Protein AF-A0A367XF49-F1 (afdb_monomer_lite)

Secondary structure (DSSP, 8-state):
-PPPHHHHHHHHHHHHHHHHHS------S--TTHHHHHHHHHHHHHHHHHHHHHHHHHHHHHHHHHHHHHHHHHHHHHHHHHHHHHHTT--

Structure (mmCIF, N/CA/C/O backbone):
data_AF-A0A367XF49-F1
#
_entry.id   AF-A0A367XF49-F1
#
loop_
_atom_site.group_PDB
_atom_site.id
_atom_site.type_symbol
_atom_site.label_atom_id
_atom_site.label_alt_id
_atom_site.label_comp_id
_atom_site.label_asym_id
_atom_site.label_entity_id
_atom_site.label_seq_id
_atom_site.pdbx_PDB_ins_code
_atom_site.Cartn_x
_atom_site.Cartn_y
_atom_site.Cartn_z
_atom_site.occupancy
_atom_site.B_iso_or_equiv
_atom_site.auth_seq_id
_atom_site.auth_comp_id
_atom_site.auth_asym_id
_atom_site.auth_atom_id
_atom_site.pdbx_PDB_model_num
ATOM 1 N N . MET A 1 1 ? -3.977 11.486 -54.540 1.00 53.16 1 MET A N 1
ATOM 2 C CA . MET A 1 1 ? -3.391 10.137 -54.712 1.00 53.16 1 MET A CA 1
ATOM 3 C C . MET A 1 1 ? -3.796 9.298 -53.509 1.00 53.16 1 MET A C 1
ATOM 5 O O . MET A 1 1 ? -3.451 9.672 -52.399 1.00 53.16 1 MET A O 1
ATOM 9 N N . LYS A 1 2 ? -4.629 8.264 -53.693 1.00 56.62 2 LYS A N 1
ATOM 10 C CA . LYS A 1 2 ? -5.136 7.439 -52.582 1.00 56.62 2 LYS A CA 1
ATOM 11 C C . LYS A 1 2 ? -4.066 6.393 -52.241 1.00 56.62 2 LYS A C 1
ATOM 13 O O . LYS A 1 2 ? -3.709 5.637 -53.146 1.00 56.62 2 LYS A O 1
ATOM 18 N N . PRO A 1 3 ? -3.516 6.354 -51.017 1.00 59.22 3 PRO A N 1
ATOM 19 C CA . PRO A 1 3 ? -2.540 5.334 -50.668 1.00 59.22 3 PRO A CA 1
ATOM 20 C C . PRO A 1 3 ? -3.219 3.963 -50.752 1.00 59.22 3 PRO A C 1
ATOM 22 O O . PRO A 1 3 ? -4.288 3.739 -50.186 1.00 59.22 3 PRO A O 1
ATOM 25 N N . THR A 1 4 ? -2.636 3.065 -51.539 1.00 67.88 4 THR A N 1
ATOM 26 C CA . THR A 1 4 ? -3.153 1.712 -51.736 1.00 67.88 4 THR A CA 1
ATOM 27 C C . THR A 1 4 ? -2.894 0.887 -50.474 1.00 67.88 4 THR A C 1
ATOM 29 O O . THR A 1 4 ? -1.865 1.045 -49.818 1.00 67.88 4 THR A O 1
ATOM 32 N N . LEU A 1 5 ? -3.817 -0.014 -50.119 1.00 63.41 5 LEU A N 1
ATOM 33 C CA . LEU A 1 5 ? -3.744 -0.851 -48.905 1.00 63.41 5 LEU A CA 1
ATOM 34 C C . LEU A 1 5 ? -2.412 -1.612 -48.760 1.00 63.41 5 LEU A C 1
ATOM 36 O O . LEU A 1 5 ? -1.931 -1.835 -47.652 1.00 63.41 5 LEU A O 1
ATOM 40 N N . LYS A 1 6 ? -1.775 -1.950 -49.886 1.00 63.78 6 LYS A N 1
ATOM 41 C CA . LYS A 1 6 ? -0.463 -2.607 -49.932 1.00 63.78 6 LYS A CA 1
ATOM 42 C C . LYS A 1 6 ? 0.660 -1.703 -49.407 1.00 63.78 6 LYS A C 1
ATOM 44 O O . LYS A 1 6 ? 1.528 -2.172 -48.681 1.00 63.78 6 LYS A O 1
ATOM 49 N N . ASN A 1 7 ? 0.597 -0.404 -49.696 1.00 67.56 7 ASN A N 1
ATOM 50 C CA . ASN A 1 7 ? 1.558 0.583 -49.206 1.00 67.56 7 ASN A CA 1
ATOM 51 C C . ASN A 1 7 ? 1.379 0.833 -47.701 1.00 67.56 7 ASN A C 1
ATOM 53 O O . ASN A 1 7 ? 2.369 1.033 -47.004 1.00 67.56 7 ASN A O 1
ATOM 57 N N . LEU A 1 8 ? 0.144 0.748 -47.184 1.00 64.19 8 LEU A N 1
ATOM 58 C CA . LEU A 1 8 ? -0.119 0.779 -45.738 1.00 64.19 8 LEU A CA 1
ATOM 59 C C . LEU A 1 8 ? 0.425 -0.468 -45.029 1.00 64.19 8 LEU A C 1
ATOM 61 O O . LEU A 1 8 ? 0.996 -0.352 -43.950 1.00 64.19 8 LEU A O 1
ATOM 65 N N . SER A 1 9 ? 0.281 -1.650 -45.635 1.00 72.00 9 SER A N 1
ATOM 66 C CA . SER A 1 9 ? 0.799 -2.901 -45.068 1.00 72.00 9 SER A CA 1
ATOM 67 C C . SER A 1 9 ? 2.329 -2.929 -45.034 1.00 72.00 9 SER A C 1
ATOM 69 O O . SER A 1 9 ? 2.906 -3.309 -44.018 1.00 72.00 9 SER A O 1
ATOM 71 N N . ILE A 1 10 ? 2.987 -2.455 -46.096 1.00 76.12 10 ILE A N 1
ATOM 72 C CA . ILE A 1 10 ? 4.451 -2.343 -46.141 1.00 76.12 10 ILE A CA 1
ATOM 73 C C . ILE A 1 10 ? 4.938 -1.290 -45.139 1.00 76.12 10 ILE A C 1
ATOM 75 O O . ILE A 1 10 ? 5.875 -1.558 -44.395 1.00 76.12 10 ILE A O 1
ATOM 79 N N . ALA A 1 11 ? 4.281 -0.130 -45.051 1.00 76.56 11 ALA A N 1
ATOM 80 C CA . ALA A 1 11 ? 4.625 0.884 -44.054 1.00 76.56 11 ALA A CA 1
ATOM 81 C C . ALA A 1 11 ? 4.466 0.351 -42.620 1.00 76.56 11 ALA A C 1
ATOM 83 O O . ALA A 1 11 ? 5.352 0.547 -41.793 1.00 76.56 11 ALA A O 1
ATOM 84 N N . GLY A 1 12 ? 3.387 -0.385 -42.339 1.00 76.88 12 GLY A N 1
ATOM 85 C CA . GLY A 1 12 ? 3.175 -1.034 -41.045 1.00 76.88 12 GLY A CA 1
ATOM 86 C C . GLY A 1 12 ? 4.246 -2.078 -40.722 1.00 76.88 12 GLY A C 1
ATOM 87 O O . GLY A 1 12 ? 4.762 -2.098 -39.608 1.00 76.88 12 GLY A O 1
ATOM 88 N N . ALA A 1 13 ? 4.637 -2.894 -41.704 1.00 76.31 13 ALA A N 1
ATOM 89 C CA . ALA A 1 13 ? 5.703 -3.880 -41.545 1.00 76.31 13 ALA A CA 1
ATOM 90 C C . ALA A 1 13 ? 7.071 -3.222 -41.300 1.00 76.31 13 ALA A C 1
ATOM 92 O O . ALA A 1 13 ? 7.821 -3.680 -40.446 1.00 76.31 13 ALA A O 1
ATOM 93 N N . VAL A 1 14 ? 7.379 -2.118 -41.988 1.00 79.31 14 VAL A N 1
ATOM 94 C CA . VAL A 1 14 ? 8.622 -1.356 -41.785 1.00 79.31 14 VAL A CA 1
ATOM 95 C C . VAL A 1 14 ? 8.652 -0.701 -40.401 1.00 79.31 14 VAL A C 1
ATOM 97 O O . VAL A 1 14 ? 9.674 -0.771 -39.725 1.00 79.31 14 VAL A O 1
ATOM 100 N N . ILE A 1 15 ? 7.533 -0.132 -39.939 1.00 80.00 15 ILE A N 1
ATOM 101 C CA . ILE A 1 15 ? 7.419 0.449 -38.589 1.00 80.00 15 ILE A CA 1
ATOM 102 C C . ILE A 1 15 ? 7.579 -0.630 -37.510 1.00 80.00 15 ILE A C 1
ATOM 104 O O . ILE A 1 15 ? 8.256 -0.398 -36.514 1.00 80.00 15 ILE A O 1
ATOM 108 N N . ALA A 1 16 ? 6.989 -1.811 -37.710 1.00 75.06 16 ALA A N 1
ATOM 109 C CA . ALA A 1 16 ? 7.093 -2.922 -36.769 1.00 75.06 16 ALA A CA 1
ATOM 110 C C . ALA A 1 16 ? 8.491 -3.561 -36.752 1.00 75.06 16 ALA A C 1
ATOM 112 O O . ALA A 1 16 ? 8.934 -4.020 -35.704 1.00 75.06 16 ALA A O 1
ATOM 113 N N . LEU A 1 17 ? 9.192 -3.581 -37.890 1.00 74.94 17 LEU A N 1
ATOM 114 C CA . LEU A 1 17 ? 10.509 -4.204 -38.028 1.00 74.94 17 LEU A CA 1
ATOM 115 C C . LEU A 1 17 ? 11.659 -3.277 -37.599 1.00 74.94 17 LEU A C 1
ATOM 117 O O . LEU A 1 17 ? 12.671 -3.759 -37.098 1.00 74.94 17 LEU A O 1
ATOM 121 N N . ALA A 1 18 ? 11.496 -1.957 -37.728 1.00 71.88 18 ALA A N 1
ATOM 122 C CA . ALA A 1 18 ? 12.482 -0.957 -37.311 1.00 71.88 18 ALA A CA 1
ATOM 123 C C . ALA A 1 18 ? 13.020 -1.135 -35.868 1.00 71.88 18 ALA A C 1
ATOM 125 O O . ALA A 1 18 ? 14.241 -1.110 -35.707 1.00 71.88 18 ALA A O 1
ATOM 126 N N . PRO A 1 19 ? 12.192 -1.372 -34.826 1.00 69.44 19 PRO A N 1
ATOM 127 C CA . PRO A 1 19 ? 12.696 -1.575 -33.466 1.00 69.44 19 PRO A CA 1
ATOM 128 C C . PRO A 1 19 ? 13.428 -2.913 -33.258 1.00 69.44 19 PRO A C 1
ATOM 130 O O . PRO A 1 19 ? 14.216 -3.021 -32.324 1.00 69.44 19 PRO A O 1
ATOM 133 N N . LEU A 1 20 ? 13.222 -3.925 -34.116 1.00 66.69 20 LEU A N 1
ATOM 134 C CA . LEU A 1 20 ? 13.931 -5.211 -34.010 1.00 66.69 20 LEU A CA 1
ATOM 135 C C . LEU A 1 20 ? 15.379 -5.134 -34.518 1.00 66.69 20 LEU A C 1
ATOM 137 O O . LEU A 1 20 ? 16.214 -5.922 -34.082 1.00 66.69 20 LEU A O 1
ATOM 141 N N . LEU A 1 21 ? 15.688 -4.201 -35.428 1.00 71.00 21 LEU A N 1
ATOM 142 C CA . LEU A 1 21 ? 17.054 -3.987 -35.928 1.00 71.00 21 LEU A CA 1
ATOM 143 C C . LEU A 1 21 ? 17.886 -3.080 -35.012 1.00 71.00 21 LEU A C 1
ATOM 145 O O . LEU A 1 21 ? 19.108 -3.018 -35.147 1.00 71.00 21 LEU A O 1
ATOM 149 N N . THR A 1 22 ? 17.249 -2.387 -34.068 1.00 66.00 22 THR A N 1
ATOM 150 C CA . THR A 1 22 ? 17.948 -1.616 -33.042 1.00 66.00 22 THR A CA 1
ATOM 151 C C . THR A 1 22 ? 18.236 -2.515 -31.847 1.00 66.00 22 THR A C 1
ATOM 153 O O . THR A 1 22 ? 17.326 -2.866 -31.099 1.00 66.00 22 THR A O 1
ATOM 156 N N . ALA A 1 23 ? 19.504 -2.879 -31.644 1.00 58.78 23 ALA A N 1
ATOM 157 C CA . ALA A 1 23 ? 19.957 -3.546 -30.4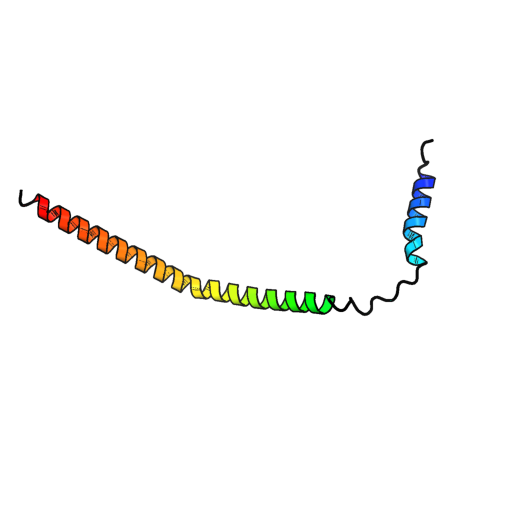28 1.00 58.78 23 ALA A CA 1
ATOM 158 C C . ALA A 1 23 ? 19.828 -2.576 -29.240 1.00 58.78 23 ALA A C 1
ATOM 160 O O . ALA A 1 23 ? 20.765 -1.861 -28.887 1.00 58.78 23 ALA A O 1
ATOM 161 N N . MET A 1 24 ? 18.631 -2.494 -28.659 1.00 62.94 24 MET A N 1
ATOM 162 C CA . MET A 1 24 ? 18.410 -1.730 -27.440 1.00 62.94 24 MET A CA 1
ATOM 163 C C . MET A 1 24 ? 19.196 -2.402 -26.305 1.00 62.94 24 MET A C 1
ATOM 165 O O . MET A 1 24 ? 19.144 -3.630 -26.189 1.00 62.94 24 MET A O 1
ATOM 169 N N . PRO A 1 25 ? 19.921 -1.641 -25.462 1.00 64.50 25 PRO A N 1
ATOM 170 C CA . PRO A 1 25 ? 20.586 -2.201 -24.294 1.00 64.50 25 PRO A CA 1
ATOM 171 C C . PRO A 1 25 ? 19.563 -2.990 -23.485 1.00 64.50 25 PRO A C 1
ATOM 173 O O . PRO A 1 25 ? 18.494 -2.456 -23.172 1.00 64.50 25 PRO A O 1
ATOM 176 N N . ALA A 1 26 ? 19.873 -4.248 -23.164 1.00 59.56 26 ALA A N 1
ATOM 177 C CA . ALA A 1 26 ? 19.050 -5.044 -22.271 1.00 59.56 26 ALA A CA 1
ATOM 178 C C . ALA A 1 26 ? 18.820 -4.219 -20.999 1.00 59.56 26 ALA A C 1
ATOM 180 O O . ALA A 1 26 ? 19.759 -3.955 -20.247 1.00 59.56 26 ALA A O 1
ATOM 181 N N . GLN A 1 27 ? 17.577 -3.780 -20.780 1.00 56.97 27 GLN A N 1
ATOM 182 C CA . GLN A 1 27 ? 17.116 -3.102 -19.566 1.00 56.97 27 GLN A CA 1
ATOM 183 C C . GLN A 1 27 ? 17.095 -4.113 -18.404 1.00 56.97 27 GLN A C 1
ATOM 185 O O . GLN A 1 27 ? 16.089 -4.302 -17.732 1.00 56.97 27 GLN A O 1
ATOM 190 N N . ALA A 1 28 ? 18.206 -4.822 -18.187 1.00 58.88 28 ALA A N 1
ATOM 191 C CA . ALA A 1 28 ? 18.415 -5.744 -17.079 1.00 58.88 28 ALA A CA 1
ATOM 192 C C . ALA A 1 28 ? 18.459 -5.001 -15.731 1.00 58.88 28 ALA A C 1
ATOM 194 O O . ALA A 1 28 ? 18.377 -5.619 -14.674 1.00 58.88 28 ALA A O 1
ATOM 195 N N . TYR A 1 29 ? 18.525 -3.669 -15.774 1.00 59.31 29 TYR A N 1
ATOM 196 C CA . TYR A 1 29 ? 18.206 -2.794 -14.664 1.00 59.31 29 TYR A CA 1
ATOM 197 C C . TYR A 1 29 ? 17.023 -1.928 -15.090 1.00 59.31 29 TYR A C 1
ATOM 199 O O . TYR A 1 29 ? 17.184 -0.971 -15.849 1.00 59.31 29 TYR A O 1
ATOM 207 N N . VAL A 1 30 ? 15.817 -2.270 -14.627 1.00 68.00 30 VAL A N 1
ATOM 208 C CA . VAL A 1 30 ? 14.734 -1.283 -14.600 1.00 68.00 30 VAL A CA 1
ATOM 209 C C . VAL A 1 30 ? 15.313 -0.119 -13.793 1.00 68.00 30 VAL A C 1
ATOM 211 O O . VAL A 1 30 ? 15.754 -0.357 -12.670 1.00 68.00 30 VAL A O 1
ATOM 214 N N . GLY A 1 31 ? 15.465 1.061 -14.414 1.00 72.19 31 GLY A N 1
ATOM 215 C CA . GLY A 1 31 ? 16.344 2.145 -13.944 1.00 72.19 31 GLY A CA 1
ATOM 216 C C . GLY A 1 31 ? 16.226 2.465 -12.445 1.00 72.19 31 GLY A C 1
ATOM 217 O O . GLY A 1 31 ? 15.244 2.079 -11.819 1.00 72.19 31 GLY A O 1
ATOM 218 N N . PRO A 1 32 ? 17.167 3.218 -11.846 1.00 71.69 32 PRO A N 1
ATOM 219 C CA . PRO A 1 32 ? 17.322 3.374 -10.386 1.00 71.69 32 PRO A CA 1
ATOM 220 C C . PRO A 1 32 ? 16.082 3.851 -9.592 1.00 71.69 32 PRO A C 1
ATOM 222 O O . PRO A 1 32 ? 16.114 3.862 -8.366 1.00 71.69 32 PRO A O 1
ATOM 225 N N . GLY A 1 33 ? 14.974 4.202 -10.251 1.00 71.19 33 GLY A N 1
ATOM 226 C CA . GLY A 1 33 ? 13.672 4.469 -9.633 1.00 71.19 33 GLY A CA 1
ATOM 227 C C . GLY A 1 33 ? 12.703 3.280 -9.541 1.00 71.19 33 GLY A C 1
ATOM 228 O O . GLY A 1 33 ? 11.789 3.321 -8.726 1.00 71.19 33 GLY A O 1
ATOM 229 N N . ALA A 1 34 ? 12.875 2.205 -10.311 1.00 80.81 34 ALA A N 1
ATOM 230 C CA . ALA A 1 34 ? 11.900 1.113 -10.367 1.00 80.81 34 ALA A CA 1
ATOM 231 C C . ALA A 1 34 ? 11.815 0.308 -9.067 1.00 80.81 34 ALA A C 1
ATOM 233 O O . ALA A 1 34 ? 10.722 -0.020 -8.602 1.00 80.81 34 ALA A O 1
ATOM 234 N N . GLY A 1 35 ? 12.967 0.058 -8.436 1.00 80.31 35 GLY A N 1
ATOM 235 C CA . GLY A 1 35 ? 13.017 -0.512 -7.092 1.00 80.31 35 GLY A CA 1
ATOM 236 C C . GLY A 1 35 ? 12.359 0.406 -6.059 1.00 80.31 35 GLY A C 1
ATOM 237 O O . GLY A 1 35 ? 11.623 -0.070 -5.202 1.00 80.31 35 GLY A O 1
ATOM 238 N N . LEU A 1 36 ? 12.549 1.725 -6.177 1.00 87.62 36 LEU A N 1
ATOM 239 C CA . LEU A 1 36 ? 11.975 2.712 -5.259 1.00 87.62 36 LEU A CA 1
ATOM 240 C C . LEU A 1 36 ? 10.444 2.791 -5.367 1.00 87.62 36 LEU A C 1
ATOM 242 O O . LEU A 1 36 ? 9.757 2.890 -4.347 1.00 87.62 36 LEU A O 1
ATOM 246 N N . SER A 1 37 ? 9.901 2.704 -6.585 1.00 88.50 37 SER A N 1
ATOM 247 C CA . SER A 1 37 ? 8.456 2.634 -6.825 1.00 88.50 37 SER A CA 1
ATOM 248 C C . SER A 1 37 ? 7.855 1.348 -6.264 1.00 88.50 37 SER A C 1
ATOM 250 O O . SER A 1 37 ? 6.830 1.409 -5.587 1.00 88.50 37 SER A O 1
ATOM 252 N N . LEU A 1 38 ? 8.511 0.201 -6.479 1.00 90.38 38 LEU A N 1
ATOM 253 C CA . LEU A 1 38 ? 8.078 -1.076 -5.911 1.00 90.38 38 LEU A CA 1
ATOM 254 C C . LEU A 1 38 ? 8.100 -1.042 -4.377 1.00 90.38 38 LEU A C 1
ATOM 256 O O . LEU A 1 38 ? 7.131 -1.443 -3.737 1.00 90.38 38 LEU A O 1
ATOM 260 N N . LEU A 1 39 ? 9.179 -0.524 -3.787 1.00 91.81 39 LEU A N 1
ATOM 261 C CA . LEU A 1 39 ? 9.337 -0.441 -2.338 1.00 91.81 39 LEU A CA 1
ATOM 262 C C . LEU A 1 39 ? 8.302 0.504 -1.713 1.00 91.81 39 LEU A C 1
ATOM 264 O O . LEU A 1 39 ? 7.703 0.171 -0.693 1.00 91.81 39 LEU A O 1
ATOM 268 N N . SER A 1 40 ? 8.033 1.646 -2.352 1.00 94.38 40 SER A N 1
ATOM 269 C CA . SER A 1 40 ? 6.992 2.584 -1.910 1.00 94.38 40 SER A CA 1
ATOM 270 C C . SER A 1 40 ? 5.595 1.975 -2.016 1.00 94.38 40 SER A C 1
ATOM 272 O O . SER A 1 40 ? 4.799 2.117 -1.091 1.00 94.38 40 SER A O 1
ATOM 274 N N . ALA A 1 41 ? 5.296 1.259 -3.105 1.00 95.31 41 ALA A N 1
ATOM 275 C CA . ALA A 1 41 ? 4.023 0.563 -3.265 1.00 95.31 41 ALA A CA 1
ATOM 276 C C . ALA A 1 41 ? 3.838 -0.524 -2.196 1.00 95.31 41 ALA A C 1
ATOM 278 O O . ALA A 1 41 ? 2.777 -0.604 -1.580 1.00 95.31 41 ALA A O 1
ATOM 279 N N . LEU A 1 42 ? 4.883 -1.310 -1.917 1.00 96.56 42 LEU A N 1
ATOM 280 C CA . LEU A 1 42 ? 4.863 -2.324 -0.865 1.00 96.56 42 LEU A CA 1
ATOM 281 C C . LEU A 1 42 ? 4.572 -1.701 0.507 1.00 96.56 42 LEU A C 1
ATOM 283 O O . LEU A 1 42 ? 3.670 -2.154 1.212 1.00 96.56 42 LEU A O 1
ATOM 287 N N . TRP A 1 43 ? 5.277 -0.624 0.864 1.00 97.81 43 TRP A N 1
ATOM 288 C CA . TRP A 1 43 ? 5.037 0.099 2.115 1.00 97.81 43 TRP A CA 1
ATOM 289 C C . TRP A 1 43 ? 3.637 0.708 2.192 1.00 97.81 43 TRP A C 1
ATOM 291 O O . TRP A 1 43 ? 2.999 0.632 3.242 1.00 97.81 43 TRP A O 1
ATOM 301 N N . ALA A 1 44 ? 3.130 1.266 1.092 1.00 97.88 44 ALA A N 1
ATOM 302 C CA . ALA A 1 44 ? 1.778 1.809 1.030 1.00 97.88 44 ALA A CA 1
ATOM 303 C C . ALA A 1 44 ? 0.720 0.728 1.288 1.00 97.88 44 ALA A C 1
ATOM 305 O O . ALA A 1 44 ? -0.220 0.965 2.045 1.00 97.88 44 ALA A O 1
ATOM 306 N N . VAL A 1 45 ? 0.892 -0.471 0.722 1.00 98.06 45 VAL A N 1
ATOM 307 C CA . VAL A 1 45 ? -0.013 -1.605 0.962 1.00 98.06 45 VAL A CA 1
ATOM 308 C C . VAL A 1 45 ? 0.039 -2.044 2.424 1.00 98.06 45 VAL A C 1
ATOM 310 O O . VAL A 1 45 ? -1.011 -2.195 3.046 1.00 98.06 45 VAL A O 1
ATOM 313 N N . ILE A 1 46 ? 1.234 -2.188 3.006 1.00 98.25 46 ILE A N 1
ATOM 314 C CA . ILE A 1 46 ? 1.396 -2.554 4.424 1.00 98.25 46 ILE A CA 1
ATOM 315 C C . ILE A 1 46 ? 0.699 -1.527 5.328 1.00 98.25 46 ILE A C 1
ATOM 317 O O . ILE A 1 46 ? -0.083 -1.897 6.207 1.00 98.25 46 ILE A O 1
ATOM 321 N N . ALA A 1 47 ? 0.931 -0.235 5.086 1.00 98.06 47 ALA A N 1
ATOM 322 C CA . ALA A 1 47 ? 0.290 0.840 5.833 1.00 98.06 47 ALA A CA 1
ATOM 323 C C . ALA A 1 47 ? -1.238 0.827 5.659 1.00 98.06 47 ALA A C 1
ATOM 325 O O . ALA A 1 47 ? -1.965 0.949 6.643 1.00 98.06 47 ALA A O 1
ATOM 326 N N . ALA A 1 48 ? -1.738 0.623 4.437 1.00 98.19 48 ALA A N 1
ATOM 327 C CA . ALA A 1 48 ? -3.168 0.545 4.153 1.00 98.19 48 ALA A CA 1
ATOM 328 C C . ALA A 1 48 ? -3.843 -0.616 4.897 1.00 98.19 48 ALA A C 1
ATOM 330 O O . ALA A 1 48 ? -4.917 -0.430 5.469 1.00 98.19 48 ALA A O 1
ATOM 331 N N . VAL A 1 49 ? -3.200 -1.786 4.957 1.00 98.00 49 VAL A N 1
ATOM 332 C CA . VAL A 1 49 ? -3.690 -2.933 5.737 1.00 98.00 49 VAL A CA 1
ATOM 333 C C . VAL A 1 49 ? -3.706 -2.604 7.230 1.00 98.00 49 VAL A C 1
ATOM 335 O O . VAL A 1 49 ? -4.716 -2.835 7.893 1.00 98.00 49 VAL A O 1
ATOM 338 N N . GLY A 1 50 ? -2.637 -2.001 7.759 1.00 97.62 50 GLY A N 1
ATOM 339 C CA . GLY A 1 50 ? -2.585 -1.562 9.15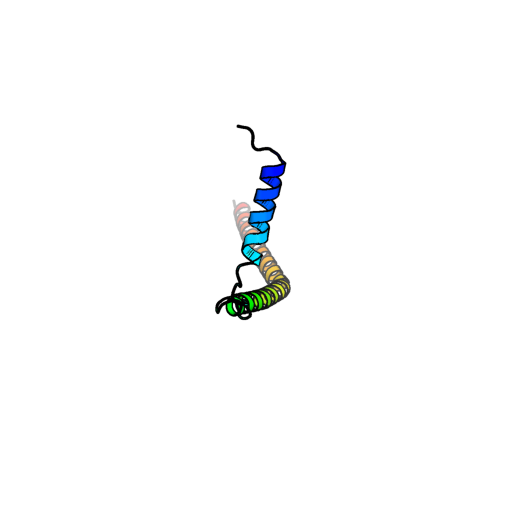6 1.00 97.62 50 GLY A CA 1
ATOM 340 C C . GLY A 1 50 ? -3.700 -0.570 9.505 1.00 97.62 50 GLY A C 1
ATOM 341 O O . GLY A 1 50 ? -4.378 -0.724 10.521 1.00 97.62 50 GLY A O 1
ATOM 342 N N . VAL A 1 51 ? -3.953 0.404 8.627 1.00 97.19 51 VAL A N 1
ATOM 343 C CA . VAL A 1 51 ? -5.057 1.364 8.768 1.00 97.19 51 VAL A CA 1
ATOM 344 C C . VAL A 1 51 ? -6.411 0.668 8.680 1.00 97.19 51 VAL A C 1
ATOM 346 O O . VAL A 1 51 ? -7.286 0.977 9.483 1.00 97.19 51 VAL A O 1
ATOM 349 N N . ALA A 1 52 ? -6.601 -0.279 7.760 1.00 96.69 52 ALA A N 1
ATOM 350 C CA . ALA A 1 52 ? -7.852 -1.022 7.627 1.00 96.69 52 ALA A CA 1
ATOM 351 C C . ALA A 1 52 ? -8.163 -1.837 8.892 1.00 96.69 52 ALA A C 1
ATOM 353 O O . ALA A 1 52 ? -9.275 -1.762 9.417 1.00 96.69 52 ALA A O 1
ATOM 354 N N . ILE A 1 53 ? -7.166 -2.544 9.433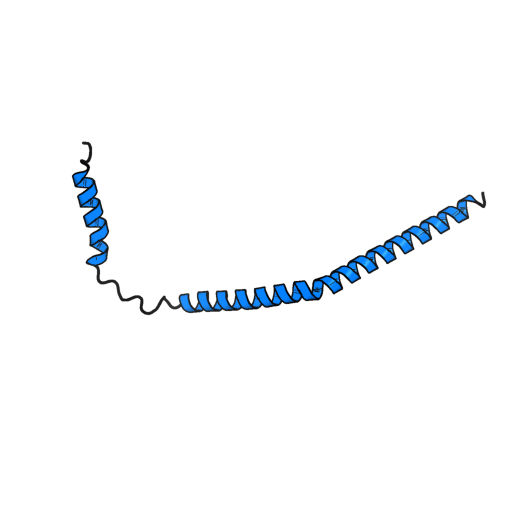 1.00 96.38 53 ILE A N 1
ATOM 355 C CA . ILE A 1 53 ? -7.283 -3.280 10.698 1.00 96.38 53 ILE A CA 1
ATOM 356 C C . ILE A 1 53 ? -7.596 -2.307 11.836 1.00 96.38 53 ILE A C 1
ATOM 358 O O . ILE A 1 53 ? -8.572 -2.497 12.563 1.00 96.38 53 ILE A O 1
ATOM 362 N N . GLY A 1 54 ? -6.820 -1.227 11.958 1.00 95.31 54 GLY A N 1
ATOM 363 C CA . GLY A 1 54 ? -7.063 -0.180 12.944 1.00 95.31 54 GLY A CA 1
ATOM 364 C C . GLY A 1 54 ? -8.482 0.374 12.842 1.00 95.31 54 GLY A C 1
ATOM 365 O O . GLY A 1 54 ? -9.173 0.492 13.843 1.00 95.31 54 GLY A O 1
ATOM 366 N N . PHE A 1 55 ? -8.980 0.635 11.639 1.00 94.50 55 PHE A N 1
ATOM 367 C CA . PHE A 1 55 ? -10.329 1.145 11.431 1.00 94.50 55 PHE A CA 1
ATOM 368 C C . PHE A 1 55 ? -11.403 0.168 11.922 1.00 94.50 55 PHE A C 1
ATOM 370 O O . PHE A 1 55 ? -12.333 0.585 12.612 1.00 94.50 55 PHE A O 1
ATOM 377 N N . VAL A 1 56 ? -11.254 -1.127 11.628 1.00 94.12 56 VAL A N 1
ATOM 378 C CA . VAL A 1 56 ? -12.164 -2.183 12.098 1.00 94.12 56 VAL A CA 1
ATOM 379 C C . VAL A 1 56 ? -12.145 -2.288 13.626 1.00 94.12 56 VAL A C 1
ATOM 381 O O . VAL A 1 56 ? -13.207 -2.347 14.244 1.00 94.12 56 VAL A O 1
ATOM 384 N N . LEU A 1 57 ? -10.963 -2.235 14.250 1.00 93.06 57 LEU A N 1
ATOM 385 C CA . LEU A 1 57 ? -10.814 -2.297 15.710 1.00 93.06 57 LEU A CA 1
ATOM 386 C C . LEU A 1 57 ? -11.290 -1.020 16.418 1.00 93.06 57 LEU A C 1
ATOM 388 O O . LEU A 1 57 ? -11.873 -1.087 17.499 1.00 93.06 57 LEU A O 1
ATOM 392 N N . LEU A 1 58 ? -11.069 0.156 15.829 1.00 91.69 58 LEU A N 1
ATOM 393 C CA . LEU A 1 58 ? -11.485 1.440 16.397 1.00 91.69 58 LEU A CA 1
ATOM 394 C C . LEU A 1 58 ? -12.973 1.730 16.154 1.00 91.69 58 LEU A C 1
ATOM 396 O O . LEU A 1 58 ? -13.555 2.547 16.871 1.00 91.69 58 LEU A O 1
ATOM 400 N N . TRP A 1 59 ? -13.623 1.078 15.188 1.00 90.69 59 TRP A N 1
ATOM 401 C CA . TRP A 1 59 ? -15.054 1.229 14.915 1.00 90.69 59 TRP A CA 1
ATOM 402 C C . TRP A 1 59 ? -15.967 0.986 16.133 1.00 90.69 59 TRP A C 1
ATOM 404 O O . TRP A 1 59 ? -16.802 1.855 16.412 1.00 90.69 59 TRP A O 1
ATOM 414 N N . PRO A 1 60 ? -15.834 -0.107 16.916 1.00 85.19 60 PRO A N 1
ATOM 415 C CA . PRO A 1 60 ? -16.641 -0.307 18.121 1.00 85.19 60 PRO A CA 1
ATOM 416 C C . PRO A 1 60 ? -16.418 0.796 19.165 1.00 85.19 60 PRO A C 1
ATOM 418 O O . PRO A 1 60 ? -17.387 1.315 19.725 1.00 85.19 60 PRO A O 1
ATOM 421 N N . ILE A 1 61 ? -15.171 1.234 19.364 1.00 87.12 61 ILE A N 1
ATOM 422 C CA . ILE A 1 61 ? -14.828 2.326 20.290 1.00 87.12 61 ILE A CA 1
ATOM 423 C C . ILE A 1 61 ? -15.499 3.627 19.835 1.00 87.12 61 ILE A C 1
ATOM 425 O O . ILE A 1 61 ? -16.200 4.293 20.604 1.00 87.12 61 ILE A O 1
ATOM 429 N N . ARG A 1 62 ? -15.368 3.956 18.546 1.00 84.19 62 ARG A N 1
ATOM 430 C CA . ARG A 1 62 ? -16.003 5.117 17.914 1.00 84.19 62 ARG A CA 1
ATOM 431 C C . ARG A 1 62 ? -17.526 5.074 18.070 1.00 84.19 62 ARG A C 1
ATOM 433 O O . ARG A 1 62 ? -18.143 6.096 18.386 1.00 84.19 62 ARG A O 1
ATOM 440 N N . LYS A 1 63 ? -18.138 3.901 17.882 1.00 85.12 63 LYS A N 1
ATOM 441 C CA . LYS A 1 63 ? -19.583 3.678 18.033 1.00 85.12 63 LYS A CA 1
ATOM 442 C C . LYS A 1 63 ? -20.036 3.927 19.473 1.00 85.12 63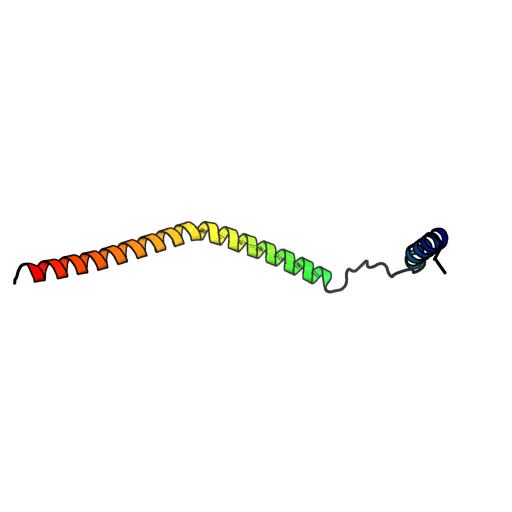 LYS A C 1
ATOM 444 O O . LYS A 1 63 ? -21.023 4.636 19.686 1.00 85.12 63 LYS A O 1
ATOM 449 N N . MET A 1 64 ? -19.291 3.435 20.463 1.00 84.38 64 MET A N 1
ATOM 450 C CA . MET A 1 64 ? -19.572 3.688 21.880 1.00 84.38 64 MET A CA 1
ATOM 451 C C . MET A 1 64 ? -19.447 5.173 22.235 1.00 84.38 64 MET A C 1
ATOM 453 O O . MET A 1 64 ? -20.339 5.722 22.882 1.00 84.38 64 MET A O 1
ATOM 457 N N . MET A 1 65 ? -18.403 5.863 21.766 1.00 85.19 65 MET A N 1
ATOM 458 C CA . MET A 1 65 ? -18.245 7.311 21.971 1.00 85.19 65 MET A CA 1
ATOM 459 C C . MET A 1 65 ? -19.409 8.111 21.368 1.00 85.19 65 MET A C 1
ATOM 461 O O . MET A 1 65 ? -19.898 9.064 21.979 1.00 85.19 65 MET A O 1
ATOM 465 N N . ARG A 1 66 ? -19.901 7.707 20.188 1.00 81.44 66 ARG A N 1
ATOM 466 C CA . ARG A 1 66 ? -21.069 8.332 19.550 1.00 81.44 66 ARG A CA 1
ATOM 467 C C . ARG A 1 66 ? -22.345 8.112 20.368 1.00 81.44 66 ARG A C 1
ATOM 469 O O . ARG A 1 66 ? -23.142 9.039 20.486 1.00 81.44 66 ARG A O 1
ATOM 476 N N . SER A 1 67 ? -22.523 6.928 20.959 1.00 78.38 67 SER A N 1
ATOM 477 C CA . SER A 1 67 ? -23.654 6.629 21.849 1.00 78.38 67 SER A CA 1
ATOM 478 C C . SER A 1 67 ? -23.611 7.464 23.135 1.00 78.38 67 SER A C 1
ATOM 480 O O . SER A 1 67 ? -24.616 8.074 23.497 1.00 78.38 67 SER A O 1
ATOM 482 N N . LYS A 1 68 ? -22.438 7.593 23.775 1.00 81.00 68 LYS A N 1
ATOM 483 C CA . LYS A 1 68 ? -22.258 8.430 24.977 1.00 81.00 68 LYS A CA 1
ATOM 484 C C . LYS A 1 68 ? -22.614 9.898 24.719 1.00 81.00 68 LYS A C 1
ATOM 486 O O . LYS A 1 68 ? -23.343 10.496 25.500 1.00 81.00 68 LYS A O 1
ATOM 491 N N . ARG A 1 69 ? -22.193 10.457 23.577 1.00 80.00 69 ARG A N 1
ATOM 492 C CA . ARG A 1 69 ? -22.567 11.828 23.181 1.00 80.00 69 ARG A CA 1
ATOM 493 C C . ARG A 1 69 ? -24.078 12.026 23.039 1.00 80.00 69 ARG A C 1
ATOM 495 O O . ARG A 1 69 ? -24.577 13.071 23.438 1.00 80.00 69 ARG A O 1
ATOM 502 N N . ARG A 1 70 ? -24.807 11.041 22.498 1.00 81.12 70 ARG A N 1
ATOM 503 C CA . ARG A 1 70 ? -26.275 11.120 22.384 1.00 81.12 70 ARG A CA 1
ATOM 504 C C . ARG A 1 70 ? -26.953 11.083 23.753 1.00 81.12 70 ARG A C 1
ATOM 506 O O . ARG A 1 70 ? -27.841 11.888 23.988 1.00 81.12 70 ARG A O 1
ATOM 513 N N . LYS A 1 71 ? -26.490 10.219 24.665 1.00 80.81 71 LYS A N 1
ATOM 514 C CA . LYS A 1 71 ? -27.022 10.143 26.037 1.00 80.81 71 LYS A CA 1
ATOM 515 C C . LYS A 1 71 ? -26.864 11.466 26.791 1.00 80.81 71 LYS A C 1
ATOM 517 O O . LYS A 1 71 ? -27.812 11.915 27.424 1.00 80.81 71 LYS A O 1
ATOM 522 N N . ASN A 1 72 ? -25.706 12.113 26.668 1.00 80.25 72 ASN A N 1
ATOM 523 C CA . ASN A 1 72 ? -25.455 13.394 27.330 1.00 80.25 72 ASN A CA 1
ATOM 524 C C . ASN A 1 72 ? -26.346 14.514 26.767 1.00 80.25 72 ASN A C 1
ATOM 526 O O . ASN A 1 72 ? -26.885 15.299 27.536 1.00 80.25 72 ASN A O 1
ATOM 530 N N . ALA A 1 73 ? -26.560 14.552 25.446 1.00 82.31 73 ALA A N 1
ATOM 531 C CA . ALA A 1 73 ? -27.455 15.528 24.822 1.00 82.31 73 ALA A CA 1
ATOM 532 C C . ALA A 1 73 ? -28.918 15.351 25.269 1.00 82.31 73 ALA A C 1
ATOM 534 O O . ALA A 1 73 ? -29.594 16.332 25.567 1.00 82.31 73 ALA A O 1
ATOM 535 N N . SER A 1 74 ? -29.393 14.105 25.374 1.00 81.19 74 SER A N 1
ATOM 536 C CA . SER A 1 74 ? -30.733 13.803 25.891 1.00 81.19 74 SER A CA 1
ATOM 537 C C . SER A 1 74 ? -30.887 14.167 27.370 1.00 81.19 74 SER A C 1
ATOM 539 O O . SER A 1 74 ? -31.937 14.664 27.761 1.00 81.19 74 SER A O 1
ATOM 541 N N . ALA A 1 75 ? -29.850 13.955 28.188 1.00 82.06 75 ALA A N 1
ATOM 542 C CA . ALA A 1 75 ? -29.866 14.329 29.601 1.00 82.06 75 ALA A CA 1
ATOM 543 C C . ALA A 1 75 ? -29.956 15.852 29.789 1.00 82.06 75 ALA A C 1
ATOM 545 O O . ALA A 1 75 ? -30.755 16.320 30.596 1.00 82.06 75 ALA A O 1
ATOM 546 N N . SER A 1 76 ? -29.198 16.626 29.005 1.00 82.44 76 SER A N 1
ATOM 547 C CA . SER A 1 76 ? -29.281 18.090 29.020 1.00 82.44 76 SER A CA 1
ATOM 548 C C . SER A 1 76 ? -30.655 18.589 28.561 1.00 82.44 76 SER A C 1
ATOM 550 O O . SER A 1 76 ? -31.262 19.398 29.255 1.00 82.44 76 SER A O 1
ATOM 552 N N . ALA A 1 77 ? -31.184 18.058 27.453 1.00 84.44 77 ALA A N 1
ATOM 553 C CA . ALA A 1 77 ? -32.504 18.437 26.943 1.00 84.44 77 ALA A CA 1
ATOM 554 C C . ALA A 1 77 ? -33.635 18.123 27.938 1.00 84.44 77 ALA A C 1
ATOM 556 O O . ALA A 1 77 ? -34.543 18.931 28.115 1.00 84.44 77 ALA A O 1
ATOM 557 N N . ASN A 1 78 ? -33.562 16.978 28.627 1.00 84.19 78 ASN A N 1
ATOM 558 C CA . ASN A 1 78 ? -34.544 16.623 29.648 1.00 84.19 78 ASN A CA 1
ATOM 559 C C . ASN A 1 78 ? -34.446 17.560 30.863 1.00 84.19 78 ASN A C 1
ATOM 561 O O . ASN A 1 78 ? -35.460 18.076 31.304 1.00 84.19 78 ASN A O 1
ATOM 565 N N . ALA A 1 79 ? -33.236 17.876 31.340 1.00 83.62 79 ALA A N 1
ATOM 566 C CA . ALA A 1 79 ? -33.045 18.827 32.441 1.00 83.62 79 ALA A CA 1
ATOM 567 C C . ALA A 1 79 ? -33.623 20.225 32.136 1.00 83.62 79 ALA A C 1
ATOM 569 O O . ALA A 1 79 ? -34.211 20.856 33.011 1.00 83.62 79 ALA A O 1
ATOM 570 N N . GLN A 1 80 ? -33.500 20.688 30.889 1.00 83.94 80 GLN A N 1
ATOM 571 C CA . GLN A 1 80 ? -34.072 21.962 30.434 1.00 83.94 80 GLN A CA 1
ATOM 572 C C . GLN A 1 80 ? -35.604 21.910 30.355 1.00 83.94 80 GLN A C 1
ATOM 574 O O . GLN A 1 80 ? -36.272 22.862 30.750 1.00 83.94 80 GLN A O 1
ATOM 579 N N . ALA A 1 81 ? -36.171 20.789 29.897 1.00 81.69 81 ALA A N 1
ATOM 580 C CA . ALA A 1 81 ? -37.617 20.590 29.851 1.00 81.69 81 ALA A CA 1
ATOM 581 C C . ALA A 1 81 ? -38.242 20.523 31.255 1.00 81.69 81 ALA A C 1
ATOM 583 O O . ALA A 1 81 ? -39.311 21.093 31.471 1.00 81.69 81 ALA A O 1
ATOM 584 N N . THR A 1 82 ? -37.576 19.877 32.220 1.00 80.38 82 THR A N 1
ATOM 585 C CA . THR A 1 82 ? -38.052 19.819 33.609 1.00 80.38 82 THR A CA 1
ATOM 586 C C . THR A 1 82 ? -38.021 21.194 34.277 1.00 80.38 82 THR A C 1
ATOM 588 O O . THR A 1 82 ? -38.979 21.544 34.958 1.00 80.38 82 THR A O 1
ATOM 591 N N . ALA A 1 83 ? -36.975 21.994 34.034 1.00 80.44 83 ALA A N 1
ATOM 592 C CA . ALA A 1 83 ? -36.878 23.367 34.539 1.00 80.44 83 ALA A CA 1
ATOM 593 C C . ALA A 1 83 ? -37.946 24.295 33.925 1.00 80.44 83 ALA A C 1
ATOM 595 O O . ALA A 1 83 ? -38.616 25.034 34.634 1.00 80.44 83 ALA A O 1
ATOM 596 N N . ALA A 1 84 ? -38.196 24.193 32.617 1.00 79.44 84 ALA A N 1
ATOM 597 C CA . ALA A 1 84 ? -39.249 24.979 31.968 1.00 79.44 84 ALA A CA 1
ATOM 598 C C . ALA A 1 84 ? -40.668 24.592 32.436 1.00 79.44 84 ALA A C 1
ATOM 600 O O . ALA A 1 84 ? -41.582 25.416 32.408 1.00 79.44 84 ALA A O 1
ATOM 601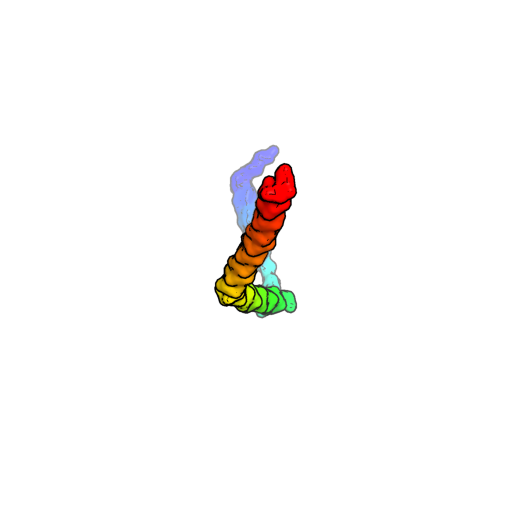 N N . LYS A 1 85 ? -40.877 23.335 32.856 1.00 79.81 85 LYS A N 1
ATOM 602 C CA . LYS A 1 85 ? -42.166 22.844 33.366 1.00 79.81 85 LYS A CA 1
ATOM 603 C C . LYS A 1 85 ? -42.451 23.327 34.795 1.00 79.81 85 LYS A C 1
ATOM 605 O O . LYS A 1 85 ? -43.618 23.554 35.106 1.00 79.81 85 LYS A O 1
ATOM 610 N N . SER A 1 86 ? -41.431 23.485 35.646 1.00 74.44 86 SER A N 1
ATOM 611 C CA . SER A 1 86 ? -41.607 23.966 37.027 1.00 74.44 86 SER A CA 1
ATOM 612 C C . SER A 1 86 ? -42.020 25.436 37.100 1.00 74.44 86 SER A C 1
ATOM 614 O O . SER A 1 86 ? -42.843 25.792 37.941 1.00 74.44 86 SER A O 1
ATOM 616 N N . ASP A 1 87 ? -41.529 26.265 36.178 1.00 71.69 87 ASP A N 1
ATOM 617 C CA . ASP A 1 87 ? -41.836 27.701 36.159 1.00 71.69 87 ASP A CA 1
ATOM 618 C C . ASP A 1 87 ? -43.288 27.984 35.728 1.00 71.69 87 ASP A C 1
ATOM 620 O O . ASP A 1 87 ? -43.889 28.962 36.161 1.00 71.69 87 ASP A O 1
ATOM 624 N N . GLN A 1 88 ? -43.899 27.095 34.934 1.00 72.94 88 GLN A N 1
ATOM 625 C CA . GLN A 1 88 ? -45.288 27.241 34.472 1.00 72.94 88 GLN A CA 1
ATOM 626 C C . GLN A 1 88 ? -46.353 26.882 35.519 1.00 72.94 88 GLN A C 1
ATOM 628 O O . GLN A 1 88 ? -47.517 27.201 35.312 1.00 72.94 88 GLN A O 1
ATOM 633 N N . HIS A 1 89 ? -46.003 26.187 36.605 1.00 61.59 89 HIS A N 1
ATOM 634 C CA . HIS A 1 89 ? -46.970 25.779 37.639 1.00 61.59 89 HIS A CA 1
ATOM 635 C C . HIS A 1 89 ? -47.025 26.754 38.829 1.00 61.59 89 HIS A C 1
ATOM 637 O O . HIS A 1 89 ? -47.796 26.540 39.759 1.00 61.59 89 HIS A O 1
ATOM 643 N N . SER A 1 90 ? -46.190 27.799 38.808 1.00 59.69 90 SER A N 1
ATOM 644 C CA . SER A 1 90 ? -46.071 28.808 39.872 1.00 59.69 90 SER A CA 1
ATOM 645 C C . SER A 1 90 ? -46.607 30.191 39.459 1.00 59.69 90 SER A C 1
ATOM 647 O O . SER A 1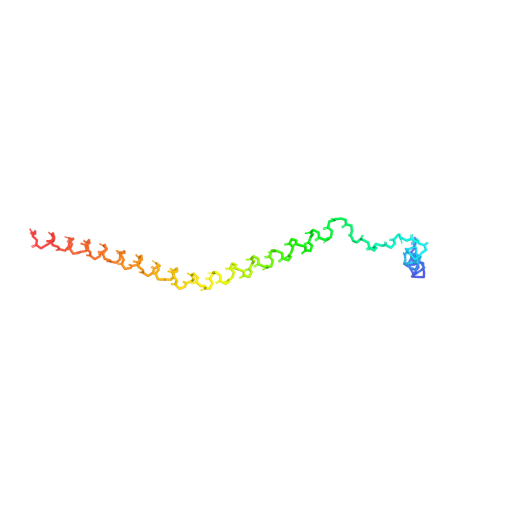 90 ? -46.388 31.162 40.182 1.00 59.69 90 SER A O 1
ATOM 649 N N . ALA A 1 91 ? -47.289 30.278 38.312 1.00 53.03 91 ALA A N 1
ATOM 650 C CA . ALA A 1 91 ? -47.983 31.462 37.795 1.00 53.03 91 ALA A CA 1
ATOM 651 C C . ALA A 1 91 ? -49.490 31.188 37.723 1.00 53.03 91 ALA A C 1
ATOM 653 O O . ALA A 1 91 ? -50.263 32.133 37.991 1.00 53.03 91 ALA A O 1
#

Organism: NCBI:txid502049

pLDDT: mean 79.17, std 12.47, range [53.03, 98.25]

Sequence (91 aa):
MKPTLKNLSIAGAVIALAPLLTAMPAQAYVGPGAGLSLLSALWAVIAAVGVAIGFVLLWPIRKMMRSKRRKNASASANAQATAAKSDQHSA

Foldseek 3Di:
DDDDVVNVVVVVVCVVCVVVPDPDPPPPDPPPCPVVVVVVVVVVVVVVVVVVVVCVVCVVVVVVVVVVVVVVVVVVVVVVVVVVVVVVVVD

Radius of gyration: 35.99 Å; chains: 1; bounding box: 69×37×95 Å